Protein AF-A0A495KCL4-F1 (afdb_monom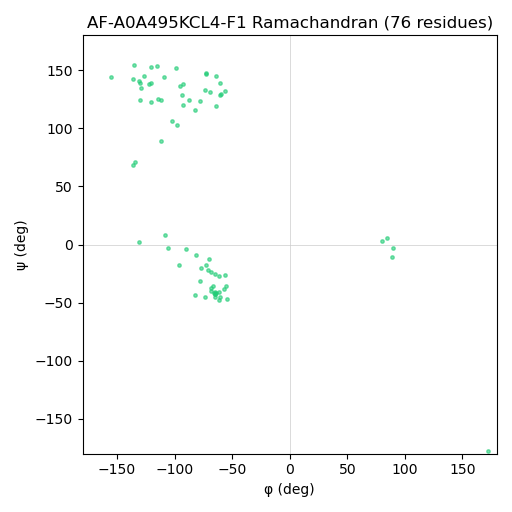er)

Foldseek 3Di:
DPDVVVVVLVVQLVVCCVVCVVQAQAWKWWDFPVDPPDTATAHWHRDSVDRQKIWGDPPDPVSIDIDGVVGTPDIGGD

pLDDT: mean 85.19, std 10.95, range [44.62, 94.81]

Radius of gyration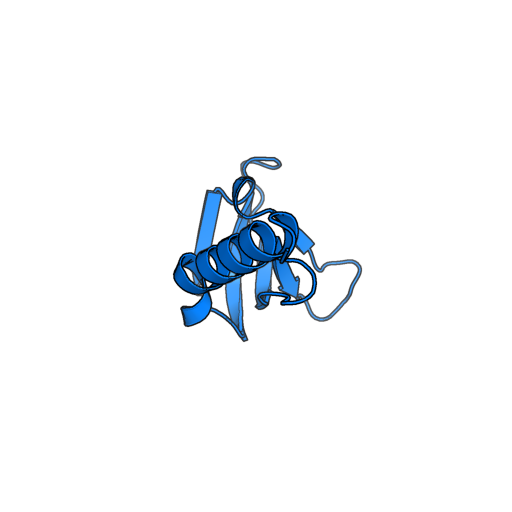: 12.9 Å; Cα contacts (8 Å, |Δi|>4): 136; chains: 1; bounding box: 23×26×44 Å

Mean predicted aligned error: 5.7 Å

Nearest PDB structures (foldseek):
  1g5v-assembly1_A  TM=5.563E-01  e=3.532E-01  Homo sapiens
  3fb9-assembly1_A  TM=5.661E-01  e=4.240E-01  Streptococcus pneumoniae TIGR4
  4a4g-assembly1_A  TM=5.638E-01  e=5.090E-01  Homo sapiens
  7w2p-assembly1_A  TM=5.245E-01  e=2.943E-01  Homo sapiens
  7w30-assembly2_B  TM=5.482E-01  e=4.789E-01  Homo sapiens

Solvent-accessible surface area (backbone atoms only — not comparable to full-atom values): 4416 Å² total; per-residue (Å²): 136,82,59,68,66,60,56,52,42,52,50,30,37,49,49,48,41,72,75,43,47,93,44,52,76,34,54,25,38,37,30,31,68,89,44,76,94,50,71,46,72,23,31,31,38,72,47,83,92,44,48,35,34,39,34,34,44,58,91,43,82,88,76,29,49,76,44,46,60,89,40,50,72,47,76,42,77,111

Structure (mmCIF, N/CA/C/O backbone):
data_AF-A0A495KCL4-F1
#
_entry.id   AF-A0A495KCL4-F1
#
loop_
_atom_site.group_PDB
_atom_site.id
_atom_site.type_symbol
_atom_site.label_atom_id
_atom_site.label_alt_id
_atom_site.label_comp_id
_atom_site.label_asym_id
_atom_site.label_entity_id
_atom_site.label_seq_id
_atom_site.pdbx_PDB_ins_code
_atom_site.Cartn_x
_atom_site.Cartn_y
_atom_site.Cartn_z
_atom_site.occupancy
_atom_site.B_iso_or_equiv
_atom_site.auth_seq_id
_atom_site.auth_comp_id
_atom_site.auth_asym_id
_atom_site.auth_atom_id
_atom_site.pdbx_PDB_model_num
ATOM 1 N N . MET A 1 1 ? -0.570 -4.303 -34.588 1.00 44.62 1 MET A N 1
ATOM 2 C CA . MET A 1 1 ? 0.557 -3.827 -33.756 1.00 44.62 1 MET A CA 1
ATOM 3 C C . MET A 1 1 ? -0.007 -3.268 -32.460 1.00 44.62 1 MET A C 1
ATOM 5 O O . MET A 1 1 ? -0.424 -2.122 -32.410 1.00 44.62 1 MET A O 1
ATOM 9 N N . THR A 1 2 ? -0.143 -4.115 -31.444 1.00 48.12 2 THR A N 1
ATOM 10 C CA . THR A 1 2 ? -0.640 -3.747 -30.113 1.00 48.12 2 THR A CA 1
ATOM 11 C C . THR A 1 2 ? 0.517 -3.153 -29.318 1.00 48.12 2 THR A C 1
ATOM 13 O O . THR A 1 2 ? 1.526 -3.814 -29.099 1.00 48.12 2 THR A O 1
ATOM 16 N N . SER A 1 3 ? 0.399 -1.874 -28.964 1.00 51.19 3 SER A N 1
ATOM 17 C CA . SER A 1 3 ? 1.485 -1.070 -28.406 1.00 51.19 3 SER A CA 1
ATOM 18 C C . SER A 1 3 ? 2.105 -1.693 -27.143 1.00 51.19 3 SER A C 1
ATOM 20 O O . SER A 1 3 ? 1.358 -2.005 -26.211 1.00 51.19 3 SER A O 1
ATOM 22 N N . PRO A 1 4 ? 3.445 -1.793 -27.046 1.00 58.69 4 PRO A N 1
ATOM 23 C CA . PRO A 1 4 ? 4.152 -2.380 -25.898 1.00 58.69 4 PRO A CA 1
ATOM 24 C C . PRO A 1 4 ? 3.802 -1.707 -24.561 1.00 58.69 4 PRO A C 1
ATOM 26 O O . PRO A 1 4 ? 3.795 -2.355 -23.519 1.00 58.69 4 PRO A O 1
ATOM 29 N N . VAL A 1 5 ? 3.402 -0.434 -24.599 1.00 58.72 5 VAL A N 1
ATOM 30 C CA . VAL A 1 5 ? 2.932 0.338 -23.438 1.00 58.72 5 VAL A CA 1
ATOM 31 C C . VAL A 1 5 ? 1.735 -0.326 -22.743 1.00 58.72 5 VAL A C 1
ATOM 33 O O . VAL A 1 5 ? 1.687 -0.370 -21.517 1.00 58.72 5 VAL A O 1
ATOM 36 N N . ARG A 1 6 ? 0.794 -0.922 -23.495 1.00 60.09 6 ARG A N 1
ATOM 37 C CA . ARG A 1 6 ? -0.364 -1.619 -22.901 1.00 60.09 6 ARG A CA 1
ATOM 38 C C . ARG A 1 6 ? 0.054 -2.873 -22.131 1.00 60.09 6 ARG A C 1
ATOM 40 O O . ARG A 1 6 ? -0.529 -3.158 -21.089 1.00 60.09 6 ARG A O 1
ATOM 47 N N . CYS A 1 7 ? 1.078 -3.582 -22.608 1.00 62.81 7 CYS A N 1
ATOM 48 C CA . CYS A 1 7 ? 1.619 -4.758 -21.928 1.00 62.81 7 CYS A CA 1
ATOM 49 C C . CYS A 1 7 ? 2.329 -4.379 -20.622 1.00 62.81 7 CYS A C 1
ATOM 51 O O . CYS A 1 7 ? 2.138 -5.054 -19.616 1.00 62.81 7 CYS A O 1
ATOM 53 N N . VAL A 1 8 ? 3.081 -3.272 -20.610 1.00 73.38 8 VAL A N 1
ATOM 54 C CA . VAL A 1 8 ? 3.763 -2.774 -19.400 1.00 73.38 8 VAL A CA 1
ATOM 55 C C . VAL A 1 8 ? 2.750 -2.346 -18.334 1.00 73.38 8 VAL A C 1
ATOM 57 O O . VAL A 1 8 ? 2.868 -2.745 -17.178 1.00 73.38 8 VAL A O 1
ATOM 60 N N . CYS A 1 9 ? 1.702 -1.614 -18.724 1.00 83.00 9 CYS A N 1
ATOM 61 C CA . CYS A 1 9 ? 0.616 -1.229 -17.822 1.00 83.00 9 CYS A CA 1
ATOM 62 C C . CYS A 1 9 ? -0.121 -2.446 -17.237 1.00 83.00 9 CYS A C 1
ATOM 64 O O . CYS A 1 9 ? -0.366 -2.507 -16.033 1.00 83.00 9 CYS A O 1
ATOM 66 N N . ALA A 1 10 ? -0.447 -3.437 -18.071 1.00 84.06 10 ALA A N 1
ATOM 67 C CA . ALA A 1 10 ? -1.104 -4.658 -17.613 1.00 84.06 10 ALA A CA 1
ATOM 68 C C . ALA A 1 10 ? -0.217 -5.461 -16.647 1.00 84.06 10 ALA A C 1
ATOM 70 O O . ALA A 1 10 ? -0.700 -5.926 -15.615 1.00 84.06 10 ALA A O 1
ATOM 71 N N . ALA A 1 11 ? 1.083 -5.571 -16.937 1.00 87.06 11 ALA A N 1
ATOM 72 C CA . ALA A 1 11 ? 2.042 -6.248 -16.072 1.00 87.06 11 ALA A CA 1
ATOM 73 C C . ALA A 1 11 ? 2.206 -5.535 -14.720 1.00 87.06 11 ALA A C 1
ATOM 75 O O . ALA A 1 11 ? 2.213 -6.190 -13.681 1.00 87.06 11 ALA A O 1
ATOM 76 N N . ALA A 1 12 ? 2.279 -4.202 -14.706 1.00 87.12 12 ALA A N 1
ATOM 77 C CA . ALA A 1 12 ? 2.387 -3.425 -13.471 1.00 87.12 12 ALA A CA 1
ATOM 78 C C . ALA A 1 12 ? 1.128 -3.550 -12.591 1.00 87.12 12 ALA A C 1
ATOM 80 O O . ALA A 1 12 ? 1.237 -3.726 -11.378 1.00 87.12 12 ALA A O 1
ATOM 81 N N . LEU A 1 13 ? -0.068 -3.541 -13.192 1.00 88.81 13 LEU A N 1
ATOM 82 C CA . LEU A 1 13 ? -1.316 -3.804 -12.467 1.00 88.81 13 LEU A CA 1
ATOM 83 C C . LEU A 1 13 ? -1.374 -5.239 -11.923 1.00 88.81 13 LEU A C 1
ATOM 85 O O . LEU A 1 13 ? -1.777 -5.454 -10.780 1.00 88.81 13 LEU A O 1
ATOM 89 N N . ALA A 1 14 ? -0.959 -6.223 -12.725 1.00 89.00 14 ALA A N 1
ATOM 90 C CA . ALA A 1 14 ? -0.901 -7.615 -12.296 1.00 89.00 14 ALA A CA 1
ATOM 91 C C . ALA A 1 14 ? 0.069 -7.801 -11.121 1.00 89.00 14 ALA A C 1
ATOM 93 O O . ALA A 1 14 ? -0.274 -8.490 -10.166 1.00 89.00 14 ALA A O 1
ATOM 94 N N . ARG A 1 15 ? 1.233 -7.135 -11.142 1.00 89.44 15 ARG A N 1
ATOM 95 C CA . ARG A 1 15 ? 2.182 -7.131 -10.018 1.00 89.44 15 ARG A CA 1
ATOM 96 C C . ARG A 1 15 ? 1.567 -6.533 -8.756 1.00 89.44 15 ARG A C 1
ATOM 98 O O . ARG A 1 15 ? 1.639 -7.175 -7.716 1.00 89.44 15 ARG A O 1
ATOM 105 N N . ALA A 1 16 ? 0.907 -5.373 -8.849 1.00 88.81 16 ALA A N 1
ATOM 106 C CA . ALA A 1 16 ? 0.228 -4.767 -7.700 1.00 88.81 16 ALA A CA 1
ATOM 107 C C . ALA A 1 16 ? -0.772 -5.740 -7.055 1.00 88.81 16 ALA A C 1
ATOM 109 O O . ALA A 1 16 ? -0.761 -5.941 -5.843 1.00 88.81 16 ALA A O 1
ATOM 110 N N . ARG A 1 17 ? -1.605 -6.391 -7.877 1.00 90.75 17 ARG A N 1
ATOM 111 C CA . ARG A 1 17 ? -2.593 -7.377 -7.417 1.00 90.75 17 ARG A CA 1
ATOM 112 C C . ARG A 1 17 ? -1.960 -8.656 -6.878 1.00 90.75 17 ARG A C 1
ATOM 114 O O . ARG A 1 17 ? -2.460 -9.201 -5.903 1.00 90.75 17 ARG A O 1
ATOM 121 N N . ALA A 1 18 ? -0.873 -9.131 -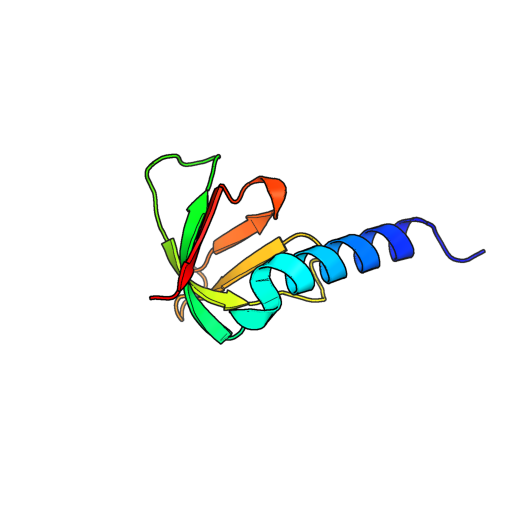7.477 1.00 90.44 18 ALA A N 1
ATOM 122 C CA . ALA A 1 18 ? -0.162 -10.306 -6.985 1.00 90.44 18 ALA A CA 1
ATOM 123 C C . ALA A 1 18 ? 0.462 -10.044 -5.605 1.00 90.44 18 ALA A C 1
ATOM 125 O O . ALA A 1 18 ? 0.368 -10.893 -4.724 1.00 90.44 18 ALA A O 1
ATOM 126 N N . CYS A 1 19 ? 1.046 -8.860 -5.402 1.00 87.75 19 CYS A N 1
ATOM 127 C CA . CYS A 1 19 ? 1.651 -8.478 -4.128 1.00 87.75 19 CYS A CA 1
ATOM 128 C C . CYS A 1 19 ? 0.601 -8.168 -3.055 1.00 87.75 19 CYS A C 1
ATOM 130 O O . CYS A 1 19 ? 0.732 -8.635 -1.929 1.00 87.75 19 CYS A O 1
ATOM 132 N N . TYR A 1 20 ? -0.444 -7.408 -3.396 1.00 90.62 20 TYR A N 1
ATOM 133 C CA . TYR A 1 20 ? -1.326 -6.800 -2.396 1.00 90.62 20 TYR A CA 1
ATOM 134 C C . TYR A 1 20 ? -2.825 -7.000 -2.637 1.00 90.62 20 TYR A C 1
ATOM 136 O O . TYR A 1 20 ? -3.638 -6.512 -1.861 1.00 90.62 20 TYR A O 1
ATOM 144 N N . GLY A 1 21 ? -3.231 -7.725 -3.680 1.00 90.25 21 GLY A N 1
ATOM 145 C CA . GLY A 1 21 ? -4.650 -7.933 -3.999 1.00 90.25 21 GLY A CA 1
ATOM 146 C C . GLY A 1 21 ? -5.419 -8.660 -2.896 1.00 90.25 21 GLY A C 1
ATOM 147 O O . GLY A 1 21 ? -6.601 -8.413 -2.708 1.00 90.25 21 GLY A O 1
ATOM 148 N N . HIS A 1 22 ? -4.739 -9.488 -2.100 1.00 91.62 22 HIS A N 1
ATOM 149 C CA . HIS A 1 22 ? -5.327 -10.136 -0.923 1.00 91.62 22 HIS A CA 1
ATOM 150 C C . HIS A 1 22 ? -5.614 -9.163 0.242 1.00 91.62 22 HIS A C 1
ATOM 152 O O . HIS A 1 22 ? -6.308 -9.528 1.192 1.00 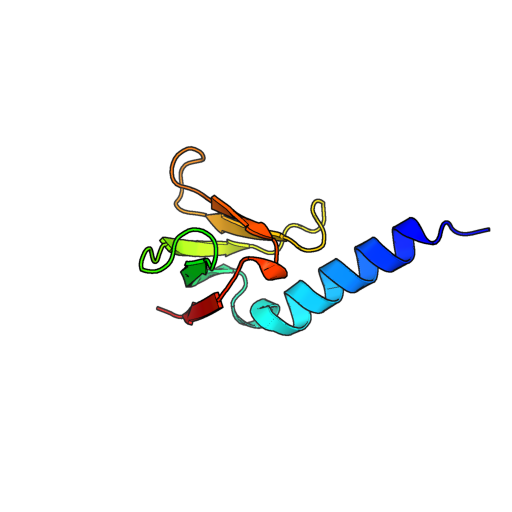91.62 22 HIS A O 1
ATOM 158 N N . LEU A 1 23 ? -5.080 -7.939 0.179 1.00 93.25 23 LEU A N 1
ATOM 159 C CA . LEU A 1 23 ? -5.318 -6.852 1.130 1.00 93.25 23 LEU A CA 1
ATOM 160 C C . LEU A 1 23 ? -6.232 -5.760 0.556 1.00 93.25 23 LEU A C 1
ATOM 162 O O . LEU A 1 23 ? -6.558 -4.810 1.262 1.00 93.25 23 LEU A O 1
ATOM 166 N N . GLU A 1 24 ? -6.649 -5.861 -0.709 1.00 93.38 24 GLU A N 1
ATOM 167 C CA . GLU A 1 24 ? -7.500 -4.850 -1.335 1.00 93.38 24 GLU A CA 1
ATOM 168 C C . GLU A 1 24 ? -8.836 -4.714 -0.585 1.00 93.38 24 GLU A C 1
ATOM 170 O O . GLU A 1 24 ? -9.532 -5.693 -0.324 1.00 93.38 24 GLU A O 1
ATOM 175 N N . GLY A 1 25 ? -9.189 -3.478 -0.228 1.00 92.44 25 GLY A N 1
ATOM 176 C CA . GLY A 1 25 ? -10.378 -3.153 0.558 1.00 92.44 25 GLY A CA 1
ATOM 177 C C . GLY A 1 25 ? -10.227 -3.359 2.066 1.00 92.44 25 GLY A C 1
ATOM 178 O O . GLY A 1 25 ? -11.199 -3.141 2.784 1.00 92.44 25 GLY A O 1
ATOM 179 N N . ARG A 1 26 ? -9.046 -3.753 2.555 1.00 94.19 26 ARG A N 1
ATOM 180 C CA . ARG A 1 26 ? -8.748 -3.860 3.989 1.00 94.19 26 ARG A CA 1
ATOM 181 C C . ARG A 1 26 ? -7.992 -2.633 4.472 1.00 94.19 26 ARG A C 1
ATOM 183 O O . ARG A 1 26 ? -7.239 -2.030 3.706 1.00 94.19 26 ARG A O 1
ATOM 190 N N . ASP A 1 27 ? -8.163 -2.309 5.747 1.00 94.12 27 ASP A N 1
ATOM 191 C CA . ASP A 1 27 ? -7.287 -1.360 6.419 1.00 94.12 27 ASP A CA 1
ATOM 192 C C . ASP A 1 27 ? -5.896 -1.965 6.606 1.00 94.12 27 ASP A C 1
ATOM 194 O O . ASP A 1 27 ? -5.731 -3.112 7.033 1.00 94.12 27 ASP A O 1
ATOM 198 N N . VAL A 1 28 ? -4.896 -1.185 6.218 1.00 94.19 28 VAL A N 1
ATOM 199 C CA . VAL A 1 28 ? -3.489 -1.557 6.252 1.00 94.19 28 VAL A CA 1
ATOM 200 C C . VAL A 1 28 ? -2.663 -0.411 6.808 1.00 94.19 28 VAL A C 1
ATOM 202 O O . VAL A 1 28 ? -3.014 0.763 6.659 1.00 94.19 28 VAL A O 1
ATOM 205 N N . TRP A 1 29 ? -1.521 -0.756 7.383 1.00 92.94 29 TRP A N 1
ATOM 206 C CA . TRP A 1 29 ? -0.399 0.145 7.567 1.00 92.94 29 TRP A CA 1
ATOM 207 C C . TRP A 1 29 ? 0.553 -0.000 6.395 1.00 92.94 29 TRP A C 1
ATOM 209 O O . TRP A 1 29 ? 0.964 -1.101 6.043 1.00 92.94 29 TRP A O 1
ATOM 219 N N . ALA A 1 30 ? 0.911 1.117 5.780 1.00 91.06 30 ALA A N 1
ATOM 220 C CA . ALA A 1 30 ? 1.807 1.137 4.643 1.00 91.06 30 ALA A CA 1
ATOM 221 C C . ALA A 1 30 ? 2.934 2.150 4.876 1.00 91.06 30 ALA A C 1
ATOM 223 O O . ALA A 1 30 ? 2.702 3.275 5.323 1.00 91.06 30 ALA A O 1
ATOM 224 N N . SER A 1 31 ? 4.162 1.739 4.580 1.00 90.81 31 SER A N 1
ATOM 225 C CA . SER A 1 31 ? 5.381 2.517 4.810 1.00 90.81 31 SER A CA 1
ATOM 226 C C . SER A 1 31 ? 6.103 2.753 3.488 1.00 90.81 31 SER A C 1
ATOM 228 O O . SER A 1 31 ? 6.212 1.839 2.669 1.00 90.81 31 SER A O 1
ATOM 230 N N . SER A 1 32 ? 6.624 3.966 3.286 1.00 86.06 32 SER A N 1
ATOM 231 C CA . SER A 1 32 ? 7.328 4.339 2.054 1.00 86.06 32 SER A CA 1
ATOM 232 C C . SER A 1 32 ? 8.829 4.518 2.267 1.00 86.06 32 SER A C 1
ATOM 234 O O . SER A 1 32 ? 9.266 5.050 3.288 1.00 86.06 32 SER A O 1
ATOM 236 N N . SER A 1 33 ? 9.618 4.136 1.265 1.00 86.12 33 SER A N 1
ATOM 237 C CA . SER A 1 33 ? 11.064 4.367 1.207 1.00 86.12 33 SER A CA 1
ATOM 238 C C . SER A 1 33 ? 11.422 5.850 1.052 1.00 86.12 33 SER A C 1
ATOM 240 O O . SER A 1 33 ? 12.503 6.262 1.467 1.00 86.12 33 SER A O 1
ATOM 242 N N . LEU A 1 34 ? 10.506 6.668 0.519 1.00 81.94 34 LEU A N 1
ATOM 243 C CA . LEU A 1 34 ? 10.672 8.119 0.364 1.00 81.94 34 LEU A CA 1
ATOM 244 C C . LEU A 1 34 ? 10.479 8.889 1.679 1.00 81.94 34 LEU A C 1
ATOM 246 O O . LEU A 1 34 ? 10.929 10.027 1.802 1.00 81.94 34 LEU A O 1
ATOM 250 N N . ALA A 1 35 ? 9.802 8.283 2.655 1.00 76.25 35 ALA A N 1
ATOM 251 C CA . ALA A 1 35 ? 9.556 8.855 3.976 1.00 76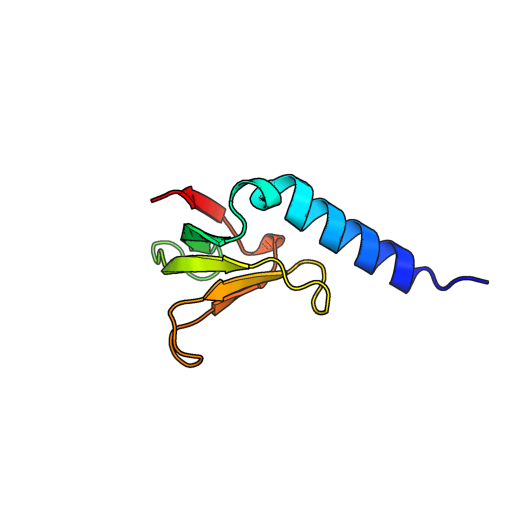.25 35 ALA A CA 1
ATOM 252 C C . ALA A 1 35 ? 9.806 7.791 5.062 1.00 76.25 35 ALA A C 1
ATOM 254 O O . ALA A 1 35 ? 8.859 7.320 5.703 1.00 76.25 35 ALA A O 1
ATOM 255 N N . PRO A 1 36 ? 11.073 7.380 5.259 1.00 70.00 36 PRO A N 1
ATOM 256 C CA . PRO A 1 36 ? 11.415 6.335 6.214 1.00 70.00 36 PRO A CA 1
ATOM 257 C C . PRO A 1 36 ? 10.979 6.736 7.630 1.00 70.00 36 PRO A C 1
ATOM 259 O O . PRO A 1 36 ? 11.251 7.842 8.092 1.00 70.00 36 PRO A O 1
ATOM 262 N N . GLY A 1 37 ? 10.262 5.835 8.306 1.00 70.88 37 GLY A N 1
ATOM 263 C CA . GLY A 1 37 ? 9.689 6.062 9.639 1.00 70.88 37 GLY A CA 1
ATOM 264 C C . GLY A 1 37 ? 8.276 6.660 9.652 1.00 70.88 37 GLY A C 1
ATOM 265 O O . GLY A 1 37 ? 7.696 6.799 10.724 1.00 70.88 37 GLY A O 1
ATOM 266 N N . SER A 1 38 ? 7.696 6.986 8.491 1.00 77.56 38 SER A N 1
ATOM 267 C CA . SER A 1 38 ? 6.293 7.406 8.385 1.00 77.56 38 SER A CA 1
ATOM 268 C C . SER A 1 38 ? 5.422 6.262 7.868 1.00 77.56 38 SER A C 1
ATOM 270 O O . SER A 1 38 ? 5.446 5.940 6.679 1.00 77.56 38 SER A O 1
ATOM 272 N N . SER A 1 39 ? 4.628 5.671 8.759 1.00 84.56 39 SER A N 1
ATOM 273 C CA . SER A 1 39 ? 3.585 4.709 8.394 1.00 84.56 39 SER A CA 1
ATOM 274 C C . SER A 1 39 ? 2.251 5.423 8.190 1.00 84.56 39 SER A C 1
ATOM 276 O O . SER A 1 39 ? 1.874 6.312 8.954 1.00 84.56 39 SER A O 1
ATOM 278 N N . TYR A 1 40 ? 1.528 5.030 7.150 1.00 89.50 40 TYR A N 1
ATOM 279 C CA . TYR A 1 40 ? 0.211 5.553 6.817 1.00 89.50 40 TYR A CA 1
ATOM 280 C C . TYR A 1 40 ? -0.815 4.443 6.968 1.00 89.50 40 TYR A C 1
ATOM 282 O O . TYR A 1 40 ? -0.673 3.384 6.364 1.00 89.50 40 TYR A O 1
ATOM 290 N N . ARG A 1 41 ? -1.851 4.704 7.765 1.00 91.38 41 ARG A N 1
ATOM 291 C CA . ARG A 1 41 ? -2.987 3.799 7.925 1.00 91.38 41 ARG A CA 1
ATOM 292 C C . ARG A 1 41 ? -4.111 4.201 6.991 1.00 91.38 41 ARG A C 1
ATOM 294 O O . ARG A 1 41 ? -4.439 5.385 6.936 1.00 91.38 41 ARG A O 1
ATOM 301 N N . GLY A 1 42 ? -4.731 3.233 6.336 1.00 93.00 42 GLY A N 1
ATOM 302 C CA . GLY A 1 42 ? -5.974 3.428 5.598 1.00 93.00 42 GLY A CA 1
ATOM 303 C C . GLY A 1 42 ? -6.352 2.196 4.795 1.00 93.00 42 GLY A C 1
ATOM 304 O O . GLY A 1 42 ? -5.651 1.186 4.814 1.00 93.00 42 GLY A O 1
ATOM 305 N N . THR A 1 43 ? -7.445 2.291 4.054 1.00 94.81 43 THR A N 1
ATOM 306 C CA . THR A 1 43 ? -7.944 1.202 3.227 1.00 94.81 43 THR A CA 1
ATOM 307 C C . THR A 1 43 ? -7.140 1.095 1.935 1.00 94.81 43 THR A C 1
ATOM 309 O O . THR A 1 43 ? -7.068 2.040 1.147 1.00 94.81 43 THR A O 1
ATOM 312 N N . LEU A 1 44 ? -6.564 -0.076 1.669 1.00 94.19 44 LEU A N 1
ATOM 313 C CA . LEU A 1 44 ? -5.793 -0.309 0.452 1.00 94.19 44 LEU A CA 1
ATOM 314 C C . LEU A 1 44 ? -6.694 -0.434 -0.783 1.00 94.19 44 LEU A C 1
ATOM 316 O O . LEU A 1 44 ? -7.643 -1.216 -0.812 1.00 94.19 44 LEU A O 1
ATOM 320 N N . ARG A 1 45 ? -6.342 0.268 -1.858 1.00 93.88 45 ARG A N 1
ATOM 321 C CA . ARG A 1 45 ? -6.990 0.201 -3.173 1.00 93.88 45 ARG A CA 1
ATOM 322 C C . ARG A 1 45 ? -5.943 0.037 -4.269 1.00 93.88 45 ARG A C 1
ATOM 324 O O . ARG A 1 45 ? -4.904 0.697 -4.236 1.00 93.88 45 ARG A O 1
ATOM 331 N N . ILE A 1 46 ? -6.234 -0.788 -5.276 1.00 92.50 46 ILE A N 1
ATOM 332 C CA . ILE A 1 46 ? -5.340 -0.994 -6.424 1.00 92.50 46 ILE A CA 1
ATOM 333 C C . ILE A 1 46 ? -5.996 -0.406 -7.687 1.00 92.50 46 ILE A C 1
ATOM 335 O O . ILE A 1 46 ? -6.740 -1.092 -8.398 1.00 92.50 46 ILE A O 1
ATOM 339 N N . PRO A 1 47 ? -5.763 0.886 -7.985 1.00 89.38 47 PRO A N 1
ATOM 340 C CA . PRO A 1 47 ? -6.414 1.569 -9.098 1.00 89.38 47 PRO A CA 1
ATOM 341 C C . PRO A 1 47 ? -6.028 0.962 -10.454 1.00 89.38 47 PRO A C 1
ATOM 343 O O . PRO A 1 47 ? -4.878 1.008 -10.886 1.00 89.38 47 PRO A O 1
ATOM 346 N N . SER A 1 48 ? -7.019 0.459 -11.196 1.00 85.38 48 SER A N 1
ATOM 347 C CA . SER A 1 48 ? -6.792 -0.087 -12.548 1.00 85.38 48 SER A CA 1
ATOM 348 C C . SER A 1 48 ? -6.464 0.995 -13.587 1.00 85.38 48 SER A C 1
ATOM 350 O O . SER A 1 48 ? -5.855 0.700 -14.612 1.00 85.38 48 SER A O 1
ATOM 352 N N . ASN A 1 49 ? -6.841 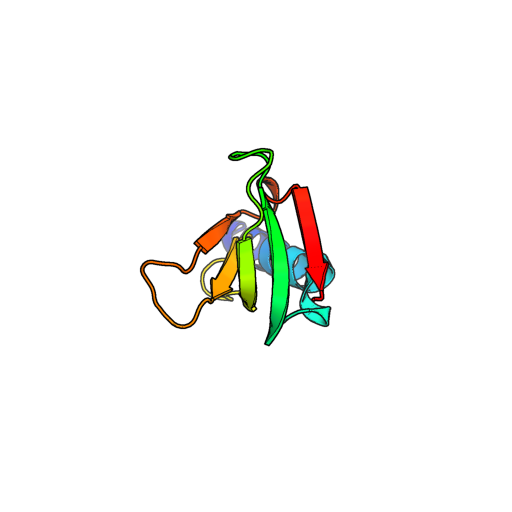2.250 -13.323 1.00 85.94 49 ASN A N 1
ATOM 353 C CA . ASN A 1 49 ? -6.516 3.415 -14.152 1.00 85.94 49 ASN A CA 1
ATOM 354 C C . ASN A 1 49 ? -5.107 3.976 -13.886 1.00 85.94 49 ASN A C 1
ATOM 356 O O . ASN A 1 49 ? -4.655 4.836 -14.639 1.00 85.94 49 ASN A O 1
ATOM 360 N N . ARG A 1 50 ? -4.413 3.497 -12.844 1.00 86.12 50 ARG A N 1
ATOM 361 C CA . ARG A 1 50 ? -3.050 3.911 -12.498 1.00 86.12 50 ARG A CA 1
ATOM 362 C C . ARG A 1 50 ? -2.176 2.681 -12.190 1.00 86.12 50 ARG A C 1
ATOM 364 O O . ARG A 1 50 ? -1.846 2.423 -11.035 1.00 86.12 50 ARG A O 1
ATOM 371 N N . PRO A 1 51 ? -1.827 1.891 -13.218 1.00 86.81 51 PRO A N 1
ATOM 372 C CA . PRO A 1 51 ? -1.066 0.657 -13.047 1.00 86.81 51 PRO A CA 1
ATOM 373 C C . PRO A 1 51 ? 0.306 0.930 -12.419 1.00 86.81 51 PRO A C 1
ATOM 375 O O . PRO A 1 51 ? 0.969 1.894 -12.790 1.00 86.81 51 PRO A O 1
ATOM 378 N N . GLY A 1 52 ? 0.731 0.072 -11.487 1.00 87.56 52 GLY A N 1
ATOM 379 C CA . GLY A 1 52 ? 1.983 0.259 -10.741 1.00 87.56 52 GLY A CA 1
ATOM 380 C C . GLY A 1 52 ? 1.863 1.169 -9.517 1.00 87.56 52 GLY A C 1
ATOM 381 O O . GLY A 1 52 ? 2.868 1.440 -8.869 1.00 87.56 52 GLY A O 1
ATOM 382 N N . TYR A 1 53 ? 0.653 1.611 -9.171 1.00 91.12 53 TYR A N 1
ATOM 383 C CA . TYR A 1 53 ? 0.398 2.393 -7.968 1.00 91.12 53 TYR A CA 1
ATOM 384 C C . TYR A 1 53 ? -0.603 1.691 -7.054 1.00 91.12 53 TYR A C 1
ATOM 386 O O . TYR A 1 53 ? -1.483 0.959 -7.514 1.00 91.12 53 TYR A O 1
ATOM 394 N N . VAL A 1 54 ? -0.494 1.974 -5.760 1.00 91.56 54 VAL A N 1
ATOM 395 C CA . VAL A 1 54 ? -1.524 1.686 -4.761 1.00 91.56 54 VAL A CA 1
ATOM 396 C C . VAL A 1 54 ? -2.054 2.992 -4.191 1.00 91.56 54 VAL A C 1
ATOM 398 O O . VAL A 1 54 ? -1.356 4.008 -4.174 1.00 91.56 54 VAL A O 1
ATOM 401 N N . HIS A 1 55 ? -3.294 2.965 -3.727 1.00 93.31 55 HIS A N 1
ATOM 402 C CA . HIS A 1 55 ? -3.946 4.084 -3.070 1.00 93.31 55 HIS A CA 1
ATOM 403 C C . HIS A 1 55 ? -4.353 3.661 -1.657 1.00 93.31 55 HIS A C 1
ATOM 405 O O . HIS A 1 55 ? -5.054 2.669 -1.491 1.00 93.31 55 HIS A O 1
ATOM 411 N N . ILE A 1 56 ? -3.879 4.393 -0.655 1.00 92.94 56 ILE A N 1
ATOM 412 C CA . ILE A 1 56 ? -4.256 4.247 0.749 1.00 92.94 56 ILE A CA 1
ATOM 413 C C . ILE A 1 56 ? -5.322 5.300 1.032 1.00 92.94 56 ILE A C 1
ATOM 415 O O . ILE A 1 56 ? -5.010 6.487 1.141 1.00 92.94 56 ILE A O 1
ATOM 419 N N . ASP A 1 57 ? -6.571 4.853 1.082 1.00 92.62 57 ASP A N 1
ATOM 420 C CA . ASP A 1 57 ? -7.759 5.681 1.269 1.00 92.62 57 ASP A CA 1
ATOM 421 C C . ASP A 1 57 ? -8.032 5.879 2.765 1.00 92.62 57 ASP A C 1
ATOM 423 O O . ASP A 1 57 ? -8.140 4.912 3.520 1.00 92.62 57 ASP A O 1
ATOM 427 N N . ARG A 1 58 ? -8.124 7.133 3.210 1.00 90.62 58 ARG A N 1
ATOM 428 C CA . ARG A 1 58 ? -8.425 7.492 4.608 1.00 90.62 58 ARG A CA 1
ATOM 429 C C . ARG A 1 58 ? -9.824 8.075 4.801 1.00 90.62 58 ARG A C 1
ATOM 431 O O . ARG A 1 58 ? -10.140 8.533 5.894 1.00 90.62 58 ARG A O 1
ATOM 438 N N . GLY A 1 59 ? -10.660 8.038 3.766 1.00 86.19 59 GLY A N 1
ATOM 439 C CA . GLY A 1 59 ? -11.995 8.630 3.754 1.00 86.19 59 GLY A CA 1
ATOM 440 C C . GLY A 1 59 ? -12.022 10.088 3.291 1.00 86.19 59 GLY A C 1
ATOM 441 O O . GLY A 1 59 ? -13.100 10.603 2.997 1.00 86.19 59 GLY A O 1
ATOM 442 N N . ASP A 1 60 ? -10.863 10.740 3.163 1.00 85.38 60 ASP A N 1
ATOM 443 C CA . ASP A 1 60 ? -10.729 12.089 2.619 1.00 85.38 60 ASP A CA 1
ATOM 444 C C . ASP A 1 60 ? -9.544 12.200 1.632 1.00 85.38 60 ASP A C 1
ATOM 446 O O . ASP A 1 60 ? -8.497 11.573 1.841 1.00 85.38 60 ASP A O 1
ATOM 450 N N . PRO A 1 61 ? -9.671 12.977 0.535 1.00 78.94 61 PRO A N 1
ATOM 451 C CA . PRO A 1 61 ? -8.620 13.088 -0.481 1.00 78.94 61 PRO A CA 1
ATOM 452 C C . PRO A 1 61 ? -7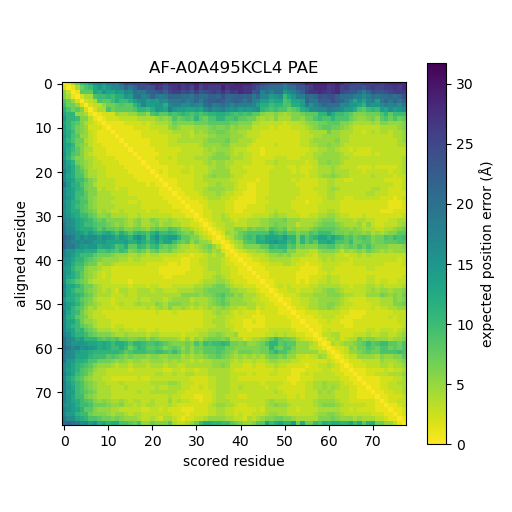.323 13.733 0.019 1.00 78.94 61 PRO A C 1
ATOM 454 O O . PRO A 1 61 ? -6.270 13.493 -0.565 1.00 78.94 61 PRO A O 1
ATOM 457 N N . GLU A 1 62 ? -7.396 14.564 1.061 1.00 81.88 62 GLU A N 1
ATOM 458 C CA . GLU A 1 62 ? -6.250 15.317 1.586 1.00 81.88 62 GLU A CA 1
ATOM 459 C C . GLU A 1 62 ? -5.329 14.439 2.445 1.00 81.88 62 GLU A C 1
ATOM 461 O O . GLU A 1 62 ? -4.111 14.624 2.455 1.00 81.88 62 GLU A O 1
ATOM 466 N N . SER A 1 63 ? -5.896 13.440 3.121 1.00 82.56 63 SER A N 1
ATOM 467 C CA . SER A 1 63 ? -5.176 12.481 3.962 1.00 82.56 63 SER A CA 1
ATOM 468 C C . SER A 1 63 ? -4.850 11.178 3.237 1.00 82.56 63 SER A C 1
ATOM 470 O O . SER A 1 63 ? -3.986 10.422 3.695 1.00 82.56 63 SER A O 1
ATOM 472 N N . SER A 1 64 ? -5.524 10.899 2.120 1.00 88.56 64 SER A N 1
ATOM 473 C CA . SER A 1 64 ? -5.260 9.718 1.301 1.00 88.56 64 SER A CA 1
ATOM 474 C C . SER A 1 64 ? -3.950 9.855 0.525 1.00 88.56 64 SER A C 1
ATOM 476 O O . SER A 1 64 ? -3.541 10.947 0.129 1.00 88.56 64 SER A O 1
ATOM 478 N N . LYS A 1 65 ? -3.262 8.733 0.291 1.00 89.38 65 LYS A N 1
ATOM 479 C CA . LYS A 1 65 ? -1.964 8.732 -0.398 1.00 89.38 65 LYS A CA 1
ATOM 480 C C . LYS A 1 65 ? -1.896 7.728 -1.525 1.00 89.38 65 LYS A C 1
ATOM 482 O O . LYS A 1 65 ? -2.337 6.594 -1.397 1.00 89.38 65 LYS A O 1
ATOM 487 N N . VAL A 1 66 ? -1.282 8.150 -2.627 1.00 90.31 66 VAL A N 1
ATOM 488 C CA . VAL A 1 66 ? -0.994 7.297 -3.779 1.00 90.31 66 VAL A CA 1
ATOM 489 C C . VAL A 1 66 ? 0.512 7.100 -3.869 1.00 90.31 66 VAL A C 1
ATOM 491 O O . VAL A 1 66 ? 1.253 8.080 -3.952 1.00 90.31 66 VAL A O 1
ATOM 494 N N . TRP A 1 67 ? 0.954 5.847 -3.886 1.00 90.25 67 TRP A N 1
ATOM 495 C CA . TRP A 1 67 ? 2.370 5.489 -3.963 1.00 90.25 67 TRP A CA 1
ATOM 496 C C . TRP A 1 67 ? 2.647 4.533 -5.103 1.00 90.25 67 TRP A C 1
ATOM 498 O O . TRP A 1 67 ? 1.808 3.691 -5.427 1.00 90.25 67 TRP A O 1
ATOM 508 N N . HIS A 1 68 ? 3.818 4.682 -5.719 1.00 90.81 68 HIS A N 1
ATOM 509 C CA . HIS A 1 68 ? 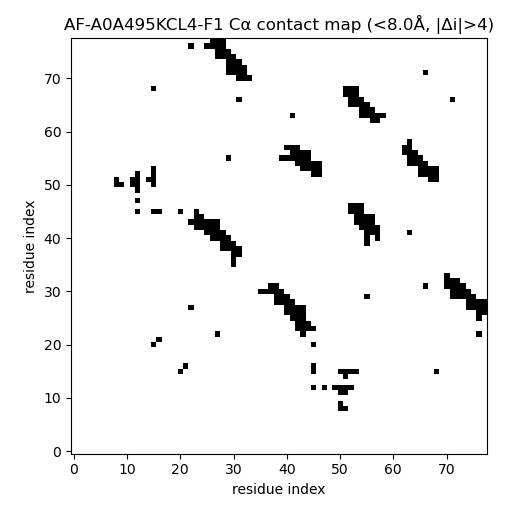4.300 3.703 -6.679 1.00 90.81 68 HIS A CA 1
ATOM 510 C C . HIS A 1 68 ? 4.729 2.437 -5.936 1.00 90.81 68 HIS A C 1
ATOM 512 O O . HIS A 1 68 ? 5.233 2.527 -4.821 1.00 90.81 68 HIS A O 1
ATOM 518 N N . LEU A 1 69 ? 4.564 1.264 -6.549 1.00 88.25 69 LEU A N 1
ATOM 519 C CA . LEU A 1 69 ? 4.946 -0.012 -5.929 1.00 88.25 69 LEU A CA 1
ATOM 520 C C . LEU A 1 69 ? 6.416 -0.040 -5.490 1.00 88.25 69 LEU A C 1
ATOM 522 O O . LEU A 1 69 ? 6.724 -0.615 -4.455 1.00 88.25 69 LEU A O 1
ATOM 526 N N . ASP A 1 70 ? 7.302 0.593 -6.260 1.00 88.94 70 ASP A N 1
ATOM 527 C CA . ASP A 1 70 ? 8.739 0.647 -5.951 1.00 88.94 70 ASP A CA 1
ATOM 528 C C . ASP A 1 70 ? 9.070 1.579 -4.768 1.00 88.94 70 ASP A C 1
ATOM 530 O O . ASP A 1 70 ? 10.138 1.464 -4.171 1.00 88.94 70 ASP A O 1
ATOM 534 N N . ASP A 1 71 ? 8.150 2.477 -4.397 1.00 89.38 71 ASP A N 1
ATOM 535 C CA . ASP A 1 71 ? 8.315 3.393 -3.262 1.00 89.38 71 ASP A CA 1
ATOM 536 C C . ASP A 1 71 ? 7.785 2.799 -1.950 1.00 89.38 71 ASP A C 1
ATOM 538 O O . ASP A 1 71 ? 7.873 3.440 -0.900 1.00 89.38 71 ASP A O 1
ATOM 542 N N . ILE A 1 72 ? 7.180 1.610 -1.997 1.00 88.94 72 ILE A N 1
ATOM 543 C CA . ILE A 1 72 ? 6.582 0.940 -0.844 1.00 88.94 72 ILE A CA 1
ATOM 544 C C . ILE A 1 72 ? 7.621 0.009 -0.237 1.00 88.94 72 ILE A C 1
ATOM 546 O O . ILE A 1 72 ? 8.081 -0.935 -0.875 1.00 88.94 72 ILE A O 1
ATOM 550 N N . THR A 1 73 ? 7.952 0.248 1.025 1.00 89.94 73 THR A N 1
ATOM 551 C CA . THR A 1 73 ? 8.842 -0.634 1.783 1.00 89.94 73 THR A CA 1
ATOM 552 C C . THR A 1 73 ? 8.067 -1.819 2.349 1.00 89.94 73 THR A C 1
ATOM 554 O O . THR A 1 73 ? 8.532 -2.952 2.290 1.00 89.94 73 THR A O 1
ATOM 557 N N . GLU A 1 74 ? 6.880 -1.562 2.902 1.00 90.25 74 GLU A N 1
ATOM 558 C CA . GLU A 1 74 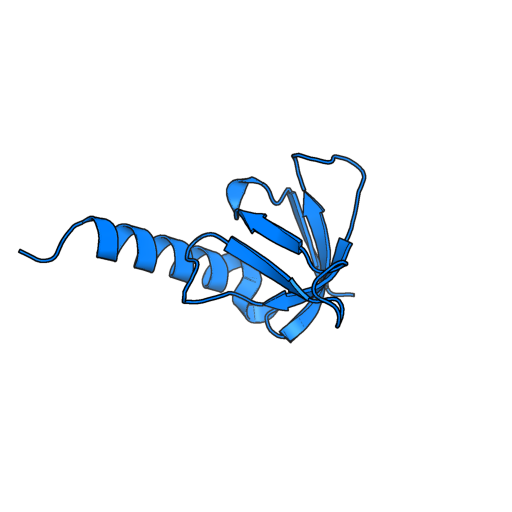? 6.079 -2.572 3.593 1.00 90.25 74 GLU A CA 1
ATOM 559 C C . GLU A 1 74 ? 4.593 -2.192 3.582 1.00 90.25 74 GLU A C 1
ATOM 561 O O . GLU A 1 74 ? 4.252 -1.011 3.689 1.00 90.25 74 GLU A O 1
ATOM 566 N N . ILE A 1 75 ? 3.721 -3.200 3.472 1.00 90.81 75 ILE A N 1
ATOM 567 C CA . ILE A 1 75 ? 2.286 -3.093 3.757 1.00 90.81 75 ILE A CA 1
ATOM 568 C C . ILE A 1 75 ? 1.901 -4.242 4.681 1.00 90.81 75 ILE A C 1
ATOM 570 O O . ILE A 1 75 ? 2.098 -5.406 4.328 1.00 90.81 75 ILE A O 1
ATOM 574 N N . THR A 1 76 ? 1.317 -3.920 5.827 1.00 91.88 76 THR A N 1
ATOM 575 C CA . THR A 1 76 ? 0.818 -4.885 6.806 1.00 91.88 76 THR A CA 1
ATOM 576 C C . THR A 1 76 ? -0.670 -4.654 7.060 1.00 91.88 76 THR A C 1
ATOM 578 O O . THR A 1 76 ? -1.107 -3.506 7.132 1.00 91.88 76 THR A O 1
ATOM 581 N N . PRO A 1 77 ? -1.492 -5.713 7.153 1.00 90.88 77 PRO A N 1
ATOM 582 C CA . PRO A 1 77 ? -2.870 -5.565 7.610 1.00 90.88 77 PRO A CA 1
ATOM 583 C C . PRO A 1 77 ? -2.899 -5.077 9.064 1.00 90.88 77 PRO A C 1
ATOM 585 O O . PRO A 1 77 ? -2.034 -5.466 9.851 1.00 90.88 77 PRO A O 1
ATOM 588 N N . ASP A 1 78 ? -3.887 -4.243 9.389 1.00 82.38 78 ASP A N 1
ATOM 589 C CA . ASP A 1 78 ? -4.221 -3.882 10.776 1.00 82.38 78 ASP A CA 1
ATOM 590 C C . ASP A 1 78 ? -4.898 -5.051 11.518 1.00 82.38 78 ASP A C 1
ATOM 592 O O . ASP A 1 78 ? -5.655 -5.822 10.867 1.00 82.38 78 ASP A O 1
#

Secondary structure (DSSP, 8-state):
---HHHHHHHHHHHHHHHHHGGGTTSEEEEEETTSTT-EEEEEEE--TTSTTEEEEE-SSTTT-EEEEGGGEEEEEE-

Sequence (78 aa):
MTSPVRCVCAAALARARACYGHLEGRDVWASSSLAPGSSYRGTLRIPSNRPGYVHIDRGDPESSKVWHLDDITEITPD